Protein AF-A0AAJ4VID0-F1 (afdb_monomer_lite)

Foldseek 3Di:
DDPVVVVVVVVVVVVVVVVVVVVVVVVCVVVVVVVVVVVVVVVVLVVCVVPPPDDLVNVCVVCVVVVHHDDVVVSVVVVVVVVVVSVVVSD

InterPro domains:
  IPR005359 Protein with unknown function UPF0154 [MF_00363] (17-87)
  IPR005359 Protein with unknown function UPF0154 [PF03672] (25-84)
  IPR011992 EF-hand domain pair [SSF47473] (50-90)

Structure (mmCIF, N/CA/C/O backbone):
data_AF-A0AAJ4VID0-F1
#
_entry.id   AF-A0AAJ4VID0-F1
#
loop_
_atom_site.group_PDB
_atom_site.id
_atom_site.type_symbol
_atom_site.label_atom_id
_atom_site.label_alt_id
_atom_site.label_comp_id
_atom_site.label_asym_id
_atom_site.label_entity_id
_atom_site.label_seq_id
_atom_site.pdbx_PDB_ins_code
_atom_site.Cartn_x
_atom_site.Cartn_y
_atom_site.Cartn_z
_atom_site.occupancy
_atom_site.B_iso_or_equiv
_atom_site.auth_seq_id
_atom_site.auth_comp_id
_atom_site.auth_a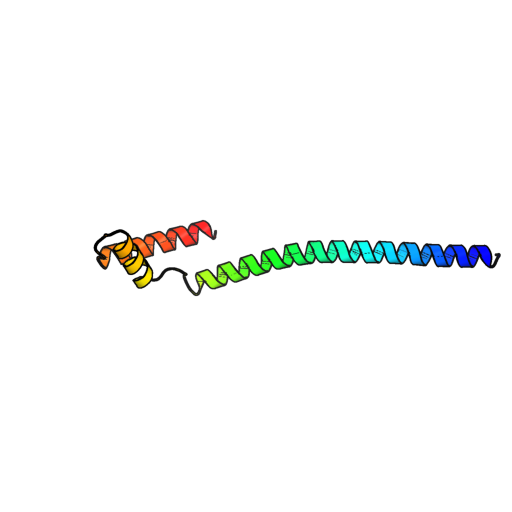sym_id
_atom_site.auth_atom_id
_atom_site.pdbx_PDB_model_num
ATOM 1 N N . MET A 1 1 ? 29.767 -9.259 -49.505 1.00 58.00 1 MET A N 1
ATOM 2 C CA . MET A 1 1 ? 29.186 -8.437 -48.418 1.00 58.00 1 MET A CA 1
ATOM 3 C C . MET A 1 1 ? 30.340 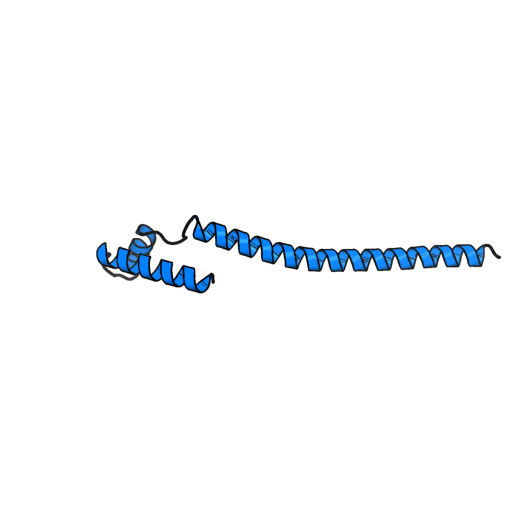-7.948 -47.548 1.00 58.00 1 MET A C 1
ATOM 5 O O . MET A 1 1 ? 31.078 -8.781 -47.051 1.00 58.00 1 MET A O 1
ATOM 9 N N . ASN A 1 2 ? 30.586 -6.635 -47.466 1.00 74.88 2 ASN A N 1
ATOM 10 C CA . ASN A 1 2 ? 31.802 -6.092 -46.830 1.00 74.88 2 ASN A CA 1
ATOM 11 C C . ASN A 1 2 ? 31.717 -6.109 -45.295 1.00 74.88 2 ASN A C 1
ATOM 13 O O . ASN A 1 2 ? 30.646 -5.838 -44.747 1.00 74.88 2 ASN A O 1
ATOM 17 N N . LEU A 1 3 ? 32.849 -6.346 -44.613 1.00 74.62 3 LEU A N 1
ATOM 18 C CA . LEU A 1 3 ? 32.947 -6.402 -43.140 1.00 74.62 3 LEU A CA 1
ATOM 19 C C . LEU A 1 3 ? 32.345 -5.166 -42.446 1.00 74.62 3 LEU A C 1
ATOM 21 O O . LEU A 1 3 ? 31.727 -5.283 -41.392 1.00 74.62 3 LEU A O 1
ATOM 25 N N . VAL A 1 4 ? 32.454 -3.990 -43.069 1.00 77.56 4 VAL A N 1
ATOM 26 C CA . VAL A 1 4 ? 31.883 -2.732 -42.558 1.00 77.56 4 VAL A CA 1
ATOM 27 C C . VAL A 1 4 ? 30.351 -2.787 -42.483 1.00 77.56 4 VAL A C 1
ATOM 29 O O . VAL A 1 4 ? 29.755 -2.335 -41.507 1.00 77.56 4 VAL A O 1
ATOM 32 N N . ASN A 1 5 ? 29.695 -3.389 -43.481 1.00 76.12 5 ASN A N 1
ATOM 33 C CA . ASN A 1 5 ? 28.239 -3.546 -43.484 1.0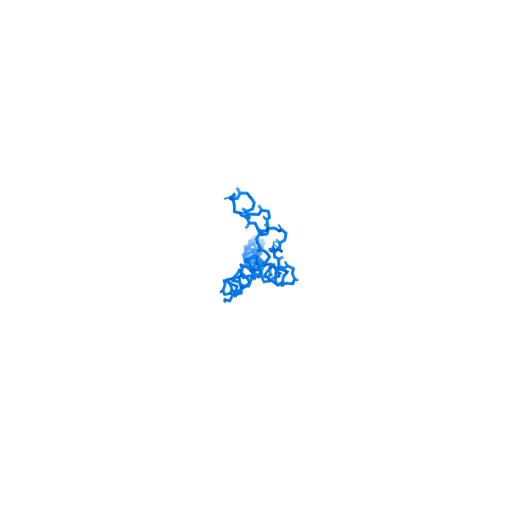0 76.12 5 ASN A CA 1
ATOM 34 C C . ASN A 1 5 ? 27.781 -4.586 -42.455 1.00 76.12 5 ASN A C 1
ATOM 36 O O . ASN A 1 5 ? 26.741 -4.393 -41.835 1.00 76.12 5 ASN A O 1
ATOM 40 N N . PHE A 1 6 ? 28.568 -5.642 -42.228 1.00 75.94 6 PHE A N 1
ATOM 41 C CA . PHE A 1 6 ? 28.286 -6.646 -41.200 1.00 75.94 6 PHE A CA 1
ATOM 42 C C . PHE A 1 6 ? 28.358 -6.049 -39.788 1.00 75.94 6 PHE A C 1
ATOM 44 O O . PHE A 1 6 ? 27.407 -6.172 -39.019 1.00 75.94 6 PHE A O 1
ATOM 51 N N . TYR A 1 7 ? 29.422 -5.299 -39.481 1.00 76.75 7 TYR A N 1
ATOM 52 C CA . TYR A 1 7 ? 29.567 -4.625 -38.187 1.00 76.75 7 TYR A CA 1
ATOM 53 C C . TYR A 1 7 ? 28.446 -3.606 -37.940 1.00 76.75 7 TYR A C 1
ATOM 55 O O . TYR A 1 7 ? 27.916 -3.510 -36.835 1.00 76.75 7 TYR A O 1
ATOM 63 N N . ARG A 1 8 ? 28.022 -2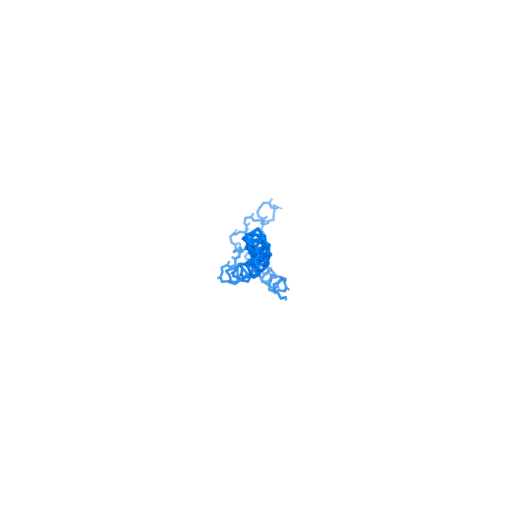.877 -38.982 1.00 75.44 8 ARG A N 1
ATOM 64 C CA . ARG A 1 8 ? 26.895 -1.940 -38.885 1.00 75.44 8 ARG A CA 1
ATOM 65 C C . ARG A 1 8 ? 25.573 -2.652 -38.578 1.00 75.44 8 ARG A C 1
ATOM 67 O O . ARG A 1 8 ? 24.824 -2.164 -37.740 1.00 75.44 8 ARG A O 1
ATOM 74 N N . ILE A 1 9 ? 25.296 -3.795 -39.209 1.00 75.38 9 ILE A N 1
ATOM 75 C CA . ILE A 1 9 ? 24.083 -4.593 -38.949 1.00 75.38 9 ILE A CA 1
ATOM 76 C C . ILE A 1 9 ? 24.107 -5.171 -37.527 1.00 75.38 9 ILE A C 1
ATOM 78 O O . ILE A 1 9 ? 23.106 -5.067 -36.821 1.00 75.38 9 ILE A O 1
ATOM 82 N N . GLN A 1 10 ? 25.257 -5.682 -37.073 1.00 76.31 10 GLN A N 1
ATOM 83 C CA . GLN A 1 10 ? 25.442 -6.167 -35.701 1.00 76.31 10 GLN A CA 1
ATOM 84 C C . GLN A 1 10 ? 25.176 -5.052 -34.676 1.00 76.31 10 GLN A C 1
ATOM 86 O O . GLN A 1 10 ? 24.417 -5.241 -33.727 1.00 76.31 10 GLN A O 1
ATOM 91 N N . LYS A 1 11 ? 25.741 -3.857 -34.902 1.00 77.62 11 LYS A N 1
ATOM 92 C CA . LYS A 1 11 ? 25.570 -2.709 -34.001 1.00 77.62 11 LYS A CA 1
ATOM 93 C C . LYS A 1 11 ? 24.122 -2.213 -33.954 1.00 77.62 11 LYS A C 1
ATOM 95 O O . LYS A 1 11 ? 23.647 -1.819 -32.896 1.00 77.62 11 LYS A O 1
ATOM 100 N N . VAL A 1 12 ? 23.411 -2.230 -35.084 1.00 78.56 12 VAL A N 1
ATOM 101 C CA . VAL A 1 12 ? 21.984 -1.870 -35.134 1.00 78.56 12 VAL A CA 1
ATOM 102 C C . VAL A 1 12 ? 21.131 -2.919 -34.412 1.00 78.56 12 VAL A C 1
ATOM 104 O O . VAL A 1 12 ? 20.232 -2.537 -33.671 1.00 78.56 12 VAL A O 1
ATOM 107 N N . GLY A 1 13 ? 21.440 -4.212 -34.548 1.00 79.12 13 GLY A N 1
ATOM 108 C CA . GLY A 1 13 ? 20.758 -5.284 -33.811 1.00 79.12 13 GLY A CA 1
ATOM 109 C C . GLY A 1 13 ? 20.861 -5.132 -32.288 1.00 79.12 13 GLY A C 1
ATOM 110 O O . GLY A 1 13 ? 19.851 -5.214 -31.593 1.00 79.12 13 GLY A O 1
ATOM 111 N N . GLU A 1 14 ? 22.054 -4.817 -31.780 1.00 80.56 14 GLU A N 1
ATOM 112 C CA . GLU A 1 14 ? 22.305 -4.524 -30.356 1.00 80.56 14 GLU A CA 1
ATOM 113 C C . GLU A 1 14 ? 21.496 -3.310 -29.858 1.00 80.56 14 GLU A C 1
ATOM 115 O O . GLU A 1 14 ? 20.886 -3.336 -28.786 1.00 80.56 14 GLU A O 1
ATOM 120 N N . ILE A 1 15 ? 21.429 -2.240 -30.659 1.00 82.56 15 ILE A N 1
ATOM 121 C CA . ILE A 1 15 ? 20.641 -1.045 -30.323 1.00 82.56 15 ILE A CA 1
ATOM 122 C C . ILE A 1 15 ? 19.146 -1.395 -30.258 1.00 82.56 15 ILE A C 1
ATOM 124 O O . ILE A 1 15 ? 18.463 -1.024 -29.309 1.00 82.56 15 ILE A O 1
ATOM 128 N N . MET A 1 16 ? 18.629 -2.164 -31.218 1.00 81.25 16 MET A N 1
ATOM 129 C CA . MET A 1 16 ? 17.223 -2.592 -31.208 1.00 81.25 16 MET A CA 1
ATOM 130 C C . MET A 1 16 ? 16.897 -3.478 -29.995 1.00 81.25 16 MET A C 1
ATOM 132 O O . MET A 1 16 ? 15.832 -3.327 -29.393 1.00 81.25 16 MET A O 1
ATOM 136 N N . ALA A 1 17 ? 17.820 -4.358 -29.596 1.00 86.06 17 ALA A N 1
ATOM 137 C CA . ALA A 1 17 ? 17.663 -5.208 -28.417 1.00 86.06 17 ALA A CA 1
ATOM 138 C C . ALA A 1 17 ? 17.651 -4.401 -27.107 1.00 86.06 17 ALA A C 1
ATOM 140 O O . ALA A 1 17 ? 16.822 -4.658 -26.233 1.00 86.06 17 ALA A O 1
ATOM 141 N N . THR A 1 18 ? 18.518 -3.392 -26.979 1.00 88.06 18 THR A N 1
ATOM 142 C CA . THR A 1 18 ? 18.559 -2.528 -25.786 1.00 88.06 18 THR A CA 1
ATOM 143 C C . THR A 1 18 ? 17.292 -1.680 -25.645 1.00 88.06 18 THR A C 1
ATOM 145 O O . THR A 1 18 ? 16.737 -1.605 -24.549 1.00 88.06 18 THR A O 1
ATOM 148 N N . TRP A 1 19 ? 16.754 -1.127 -26.738 1.00 87.75 19 TRP A N 1
ATOM 149 C CA . TRP A 1 19 ? 15.468 -0.410 -26.717 1.00 87.75 19 TRP A CA 1
ATOM 150 C C . TRP A 1 19 ? 14.287 -1.304 -26.327 1.00 87.75 19 TRP A C 1
ATOM 152 O O . TRP A 1 19 ? 13.454 -0.899 -25.512 1.00 87.75 19 TRP A O 1
ATOM 162 N N . LEU A 1 20 ? 14.225 -2.527 -26.863 1.00 91.06 20 LEU A N 1
ATOM 163 C CA . LEU A 1 20 ? 13.204 -3.507 -26.484 1.00 91.06 20 LEU A CA 1
ATOM 164 C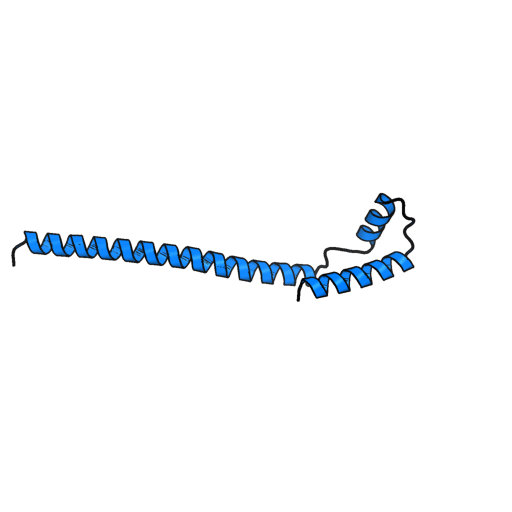 C . LEU A 1 20 ? 13.296 -3.878 -24.999 1.00 91.06 20 LEU A C 1
ATOM 166 O O . LEU A 1 20 ? 12.274 -3.910 -24.314 1.00 91.06 20 LEU A O 1
ATOM 170 N N . ALA A 1 21 ? 14.507 -4.103 -24.483 1.00 91.00 21 ALA A N 1
ATOM 171 C CA . ALA A 1 21 ? 14.718 -4.401 -23.069 1.00 91.00 21 ALA A CA 1
ATOM 172 C C . ALA A 1 21 ? 14.244 -3.252 -22.162 1.00 91.00 21 ALA A C 1
ATOM 174 O O . ALA A 1 21 ? 13.530 -3.494 -21.189 1.00 91.00 21 ALA A O 1
ATOM 175 N N . ILE A 1 22 ? 14.573 -2.001 -22.505 1.00 92.62 22 ILE A N 1
ATOM 176 C CA . ILE A 1 22 ? 14.137 -0.818 -21.747 1.00 92.62 22 ILE A CA 1
ATOM 177 C C . ILE A 1 22 ? 12.606 -0.717 -21.731 1.00 92.62 22 ILE A C 1
ATOM 179 O O . ILE A 1 22 ? 12.019 -0.528 -20.666 1.00 92.62 22 ILE A O 1
ATOM 183 N N . LEU A 1 23 ? 11.944 -0.895 -22.879 1.00 92.75 23 LEU A N 1
ATOM 184 C CA . LEU A 1 23 ? 10.480 -0.861 -22.956 1.00 92.75 23 LEU A CA 1
ATOM 185 C C . LEU A 1 23 ? 9.828 -1.941 -22.086 1.00 92.75 23 LEU A C 1
ATOM 187 O O . LEU A 1 23 ? 8.882 -1.646 -21.355 1.00 92.75 23 LEU A O 1
ATOM 191 N N . LEU A 1 24 ? 10.346 -3.170 -22.117 1.00 94.19 24 LEU A N 1
ATOM 192 C CA . LEU A 1 24 ? 9.830 -4.259 -21.287 1.00 94.19 24 LEU A CA 1
ATOM 193 C C . LEU A 1 24 ? 10.008 -3.978 -19.794 1.00 94.19 24 LEU A C 1
ATOM 195 O O . LEU A 1 24 ? 9.083 -4.226 -19.024 1.00 94.19 24 LEU A O 1
ATOM 199 N N . ILE A 1 25 ? 11.148 -3.417 -19.384 1.00 94.88 25 ILE A N 1
ATOM 200 C CA . ILE A 1 25 ? 11.390 -3.028 -17.988 1.00 94.88 25 ILE A CA 1
ATOM 201 C C . ILE A 1 25 ? 10.396 -1.949 -17.551 1.00 94.88 25 ILE A C 1
ATOM 203 O O . ILE A 1 25 ? 9.811 -2.059 -16.476 1.00 94.88 25 ILE A O 1
ATOM 207 N N . VAL A 1 26 ? 10.154 -0.931 -18.380 1.00 95.50 26 VAL A N 1
ATOM 208 C CA . VAL A 1 26 ? 9.201 0.143 -18.055 1.00 95.50 26 VAL A CA 1
ATOM 209 C C . VAL A 1 26 ? 7.779 -0.404 -17.924 1.00 95.50 26 VAL A C 1
ATOM 211 O O . VAL A 1 26 ? 7.087 -0.090 -16.955 1.00 95.50 26 VAL A O 1
ATOM 214 N N . VAL A 1 27 ? 7.348 -1.266 -18.847 1.00 94.81 27 VAL A N 1
ATOM 215 C CA . VAL A 1 27 ? 6.026 -1.906 -18.776 1.00 94.81 27 VAL A CA 1
ATOM 216 C C . VAL A 1 27 ? 5.922 -2.820 -17.555 1.00 94.81 27 VAL A C 1
ATOM 218 O O . VAL A 1 27 ? 4.906 -2.792 -16.865 1.00 94.81 27 VAL A O 1
ATOM 221 N N . ALA A 1 28 ? 6.970 -3.583 -17.239 1.00 95.12 28 ALA A N 1
ATOM 222 C CA . ALA A 1 28 ? 7.013 -4.429 -16.051 1.00 95.12 28 ALA A CA 1
ATOM 223 C C . ALA A 1 28 ? 6.981 -3.611 -14.751 1.00 95.12 28 ALA A C 1
ATOM 225 O O . ALA A 1 28 ? 6.319 -4.018 -13.801 1.00 95.12 28 ALA A O 1
ATOM 226 N N . LEU A 1 29 ? 7.627 -2.443 -14.707 1.00 95.75 29 LEU A N 1
ATOM 227 C CA . LEU A 1 29 ? 7.567 -1.537 -13.557 1.00 95.75 29 LEU A CA 1
ATOM 228 C C . LEU A 1 29 ? 6.168 -0.948 -13.378 1.00 95.75 29 LEU A C 1
ATOM 230 O O . LEU A 1 29 ? 5.628 -0.987 -12.275 1.00 95.75 29 LEU A O 1
ATOM 234 N N . ILE A 1 30 ? 5.549 -0.451 -14.450 1.00 95.75 30 ILE A N 1
ATOM 235 C CA . ILE A 1 30 ? 4.188 0.102 -14.387 1.00 95.75 30 ILE A CA 1
ATOM 236 C C . ILE A 1 30 ? 3.185 -0.998 -14.019 1.00 95.75 30 ILE A C 1
ATOM 238 O O . ILE A 1 30 ? 2.366 -0.815 -13.117 1.00 95.75 30 ILE A O 1
ATOM 242 N N . GLY A 1 31 ? 3.278 -2.159 -14.671 1.00 96.06 31 GLY A N 1
ATOM 243 C CA . GLY A 1 31 ? 2.435 -3.318 -14.388 1.00 96.06 31 GLY A CA 1
ATOM 244 C C . GLY A 1 31 ? 2.628 -3.843 -12.966 1.00 96.06 31 GLY A C 1
ATOM 245 O O . GLY A 1 31 ? 1.650 -4.089 -12.266 1.00 96.06 31 GLY A O 1
ATOM 246 N N . GLY A 1 32 ? 3.875 -3.946 -12.504 1.00 94.50 32 GLY A N 1
ATOM 247 C CA . GLY A 1 32 ? 4.226 -4.384 -11.155 1.00 94.50 32 GLY A CA 1
ATOM 248 C C . GLY A 1 32 ? 3.739 -3.425 -10.073 1.00 94.50 32 GLY A C 1
ATOM 249 O O . GLY A 1 32 ? 3.205 -3.877 -9.063 1.00 94.50 32 GLY A O 1
ATOM 250 N N . LEU A 1 33 ? 3.837 -2.110 -10.293 1.00 95.31 33 LEU A N 1
ATOM 251 C CA . LEU A 1 33 ? 3.297 -1.109 -9.370 1.00 95.31 33 LEU A CA 1
ATOM 252 C C . LEU A 1 33 ? 1.768 -1.139 -9.328 1.00 95.31 33 LEU A C 1
ATOM 254 O O . LEU A 1 33 ? 1.191 -1.132 -8.242 1.00 95.31 33 LEU A O 1
ATOM 258 N N . ALA A 1 34 ? 1.105 -1.211 -10.485 1.00 94.75 34 ALA A N 1
ATOM 259 C CA . ALA A 1 34 ? -0.353 -1.272 -10.555 1.00 94.75 34 ALA A CA 1
ATOM 260 C C . ALA A 1 34 ? -0.899 -2.542 -9.878 1.00 94.75 34 ALA A C 1
ATOM 262 O O . ALA A 1 34 ? -1.797 -2.466 -9.034 1.00 94.75 34 ALA A O 1
ATOM 263 N N . LEU A 1 35 ? -0.318 -3.702 -10.199 1.00 94.69 35 LEU A N 1
ATOM 264 C CA . LEU A 1 35 ? -0.684 -4.981 -9.590 1.00 94.69 35 LEU A CA 1
ATOM 265 C C . LEU A 1 35 ? -0.345 -5.008 -8.098 1.00 94.69 35 LEU A C 1
ATOM 267 O O . LEU A 1 35 ? -1.191 -5.390 -7.291 1.00 94.69 35 LEU A O 1
ATOM 271 N N . GLY A 1 36 ? 0.851 -4.557 -7.719 1.00 94.00 36 GLY A N 1
ATOM 272 C CA . GLY A 1 36 ? 1.299 -4.497 -6.330 1.00 94.00 36 GLY A CA 1
ATOM 273 C C . GLY A 1 36 ? 0.406 -3.606 -5.469 1.00 94.00 36 GLY A C 1
ATOM 274 O O . GLY A 1 36 ? -0.014 -4.023 -4.391 1.00 94.00 36 GLY A O 1
ATOM 275 N N . PHE A 1 37 ? 0.033 -2.422 -5.964 1.00 94.44 37 PHE A N 1
ATOM 276 C CA . PHE A 1 37 ? -0.884 -1.516 -5.271 1.00 94.44 37 PHE A CA 1
ATOM 277 C C . PHE A 1 37 ? -2.270 -2.138 -5.080 1.00 94.44 37 PHE A C 1
ATOM 279 O O . PHE A 1 37 ? -2.835 -2.072 -3.986 1.00 94.44 37 PHE A O 1
ATOM 286 N N . PHE A 1 38 ? -2.818 -2.769 -6.121 1.00 92.88 38 PHE A N 1
ATOM 287 C CA . PHE A 1 38 ? -4.145 -3.376 -6.041 1.00 92.88 38 PHE A CA 1
ATOM 288 C C . PHE A 1 38 ? -4.176 -4.554 -5.058 1.00 92.88 38 PHE A C 1
ATOM 290 O O . PHE A 1 38 ? -5.099 -4.669 -4.246 1.00 92.88 38 PHE A O 1
ATOM 297 N N . LEU A 1 39 ? -3.139 -5.395 -5.081 1.00 92.25 39 LEU A N 1
ATOM 298 C CA . LEU A 1 39 ? -3.013 -6.535 -4.178 1.00 92.25 39 LEU A CA 1
ATOM 299 C C . LEU A 1 39 ? -2.799 -6.088 -2.728 1.00 92.25 39 LEU A C 1
ATOM 301 O O . LEU A 1 39 ? -3.490 -6.577 -1.834 1.00 92.25 39 LEU A O 1
ATOM 305 N N . ALA A 1 40 ? -1.914 -5.113 -2.499 1.00 93.06 40 ALA A N 1
ATOM 306 C CA . ALA A 1 40 ? -1.679 -4.534 -1.179 1.00 93.06 40 ALA A CA 1
ATOM 307 C C . ALA A 1 40 ? -2.951 -3.887 -0.615 1.00 93.06 40 ALA A C 1
ATOM 309 O O . ALA A 1 40 ? -3.297 -4.116 0.545 1.00 93.06 40 ALA A O 1
ATOM 310 N N . ARG A 1 41 ? -3.701 -3.146 -1.444 1.00 88.12 41 ARG A N 1
ATOM 311 C CA . ARG A 1 41 ? -4.990 -2.563 -1.051 1.00 88.12 41 ARG A CA 1
ATOM 312 C C . ARG A 1 41 ? -5.974 -3.640 -0.610 1.00 88.12 41 ARG A C 1
ATOM 314 O O . ARG A 1 41 ? -6.584 -3.497 0.448 1.00 88.12 41 ARG A O 1
ATOM 321 N N . LYS A 1 42 ? -6.128 -4.710 -1.395 1.00 88.62 42 LYS A N 1
ATOM 322 C CA . LYS A 1 42 ? -7.026 -5.820 -1.053 1.00 88.62 42 LYS A CA 1
ATOM 323 C C . LYS A 1 42 ? -6.606 -6.488 0.257 1.00 88.62 42 LYS A C 1
ATOM 325 O O . LYS A 1 42 ? -7.430 -6.631 1.155 1.00 88.62 42 LYS A O 1
ATOM 330 N N . TYR A 1 43 ? -5.323 -6.813 0.389 1.00 88.38 43 TYR A N 1
ATOM 331 C CA . TYR A 1 43 ? -4.776 -7.436 1.591 1.00 88.38 43 TYR A CA 1
ATOM 332 C C . TYR A 1 43 ? -4.997 -6.578 2.844 1.00 88.38 43 TYR A C 1
ATOM 334 O O . TYR A 1 43 ? -5.431 -7.085 3.876 1.00 88.38 43 TYR A O 1
ATOM 342 N N . MET A 1 44 ? -4.761 -5.266 2.749 1.00 86.31 44 MET A N 1
ATOM 343 C CA . MET A 1 44 ? -4.957 -4.343 3.867 1.00 86.31 44 MET A CA 1
ATOM 344 C C . MET A 1 44 ? -6.431 -4.255 4.283 1.00 86.31 44 MET A C 1
ATOM 346 O O . MET A 1 44 ? -6.734 -4.250 5.474 1.00 86.31 44 MET A O 1
ATOM 350 N N . MET A 1 45 ? -7.357 -4.240 3.321 1.00 83.69 45 MET A N 1
ATOM 351 C CA . MET A 1 45 ? -8.794 -4.255 3.618 1.00 83.69 45 MET A CA 1
ATOM 352 C C . MET A 1 45 ? -9.222 -5.556 4.300 1.00 83.69 45 MET A C 1
ATOM 354 O O . MET A 1 45 ? -9.977 -5.519 5.272 1.00 83.69 45 MET A O 1
ATOM 358 N N . ASP A 1 46 ? -8.718 -6.698 3.836 1.00 86.00 46 ASP A N 1
ATOM 359 C CA . ASP A 1 46 ? -9.004 -7.996 4.452 1.00 86.00 46 ASP A CA 1
ATOM 360 C C . ASP A 1 46 ? -8.411 -8.096 5.868 1.00 86.00 46 ASP A C 1
ATOM 362 O O . ASP A 1 46 ? -9.034 -8.677 6.760 1.00 86.00 46 ASP A O 1
ATOM 366 N N . TYR A 1 47 ? -7.247 -7.484 6.108 1.00 83.88 47 TYR A N 1
ATOM 367 C CA . TYR A 1 47 ? -6.647 -7.384 7.439 1.00 83.88 47 TYR A CA 1
ATOM 368 C C . TYR A 1 47 ? -7.505 -6.546 8.401 1.00 83.88 47 TYR A C 1
ATOM 370 O O . TYR A 1 47 ? -7.803 -7.006 9.503 1.00 83.88 47 TYR A O 1
ATOM 378 N N . LEU A 1 48 ? -7.957 -5.360 7.975 1.00 82.31 48 LEU A N 1
ATOM 379 C CA . LEU A 1 48 ? -8.799 -4.474 8.792 1.00 82.31 48 LEU A CA 1
ATOM 380 C C . LEU A 1 48 ? -10.174 -5.080 9.099 1.00 82.31 48 LEU A C 1
ATOM 382 O O . LEU A 1 48 ? -10.728 -4.825 10.162 1.00 82.31 48 LEU A O 1
ATOM 386 N N . LYS A 1 49 ? -10.719 -5.911 8.203 1.00 77.25 49 LYS A N 1
ATOM 387 C CA . LYS A 1 49 ? -11.953 -6.669 8.472 1.00 77.25 49 LYS A CA 1
ATOM 388 C C . LYS A 1 49 ? -11.758 -7.748 9.534 1.00 77.25 49 LYS A C 1
ATOM 390 O O . LYS A 1 49 ? -12.658 -7.982 10.334 1.00 77.25 49 LYS A O 1
ATOM 395 N N . LYS A 1 50 ? -10.606 -8.425 9.528 1.00 79.81 50 LYS A N 1
ATOM 396 C CA . LYS A 1 50 ? -10.288 -9.472 10.513 1.00 79.81 50 LYS A CA 1
ATOM 397 C C . LYS A 1 50 ? -9.957 -8.891 11.889 1.00 79.81 50 LYS A C 1
ATOM 399 O O . LYS A 1 50 ? -10.332 -9.489 12.888 1.00 79.81 50 LYS A O 1
ATOM 404 N N . ASN A 1 51 ? -9.288 -7.738 11.934 1.00 79.25 51 ASN A N 1
ATOM 405 C CA . ASN A 1 51 ? -8.952 -7.013 13.160 1.00 79.25 51 ASN A CA 1
ATOM 406 C C . ASN A 1 51 ? -9.477 -5.572 13.057 1.00 79.25 51 ASN A C 1
ATOM 408 O O . ASN A 1 51 ? -8.735 -4.695 12.598 1.00 79.25 51 ASN A O 1
ATOM 412 N N . PRO A 1 52 ? -10.745 -5.316 13.437 1.00 73.19 52 PRO A N 1
ATOM 413 C CA . PRO A 1 52 ? -11.344 -3.998 13.293 1.00 73.19 52 PRO A CA 1
ATOM 414 C C . PRO A 1 52 ? -10.527 -2.953 14.066 1.00 73.19 52 PRO A C 1
ATOM 416 O O . PRO A 1 52 ? -10.189 -3.177 15.230 1.00 73.19 52 PRO A O 1
ATOM 419 N N . PRO A 1 53 ? -10.216 -1.795 13.457 1.00 71.69 53 PRO A N 1
ATOM 420 C CA . PRO A 1 53 ? -9.343 -0.795 14.068 1.00 71.69 53 PRO A CA 1
ATOM 421 C C . PRO A 1 53 ? -9.977 -0.090 15.274 1.00 71.69 53 PRO A C 1
ATOM 423 O O . PRO A 1 53 ? -9.275 0.607 15.995 1.00 71.69 53 PRO A O 1
ATOM 426 N N . ILE A 1 54 ? -11.289 -0.240 15.494 1.00 79.50 54 ILE A N 1
ATOM 427 C CA . ILE A 1 54 ? -12.023 0.387 16.597 1.00 79.50 54 ILE A CA 1
ATOM 428 C C . ILE A 1 54 ? -12.550 -0.692 17.544 1.00 79.50 54 ILE A C 1
ATOM 430 O O . ILE A 1 54 ? -13.307 -1.566 17.131 1.00 79.50 54 ILE A O 1
ATOM 434 N N . ASN A 1 55 ? -12.179 -0.591 18.823 1.00 82.62 55 ASN A N 1
ATOM 435 C CA . ASN A 1 55 ? -12.707 -1.403 19.919 1.00 82.62 55 ASN A CA 1
ATOM 436 C C . ASN A 1 55 ? -13.474 -0.520 20.932 1.00 82.62 55 ASN A C 1
ATOM 438 O O . ASN A 1 55 ? -13.420 0.712 20.874 1.00 82.62 55 ASN A O 1
ATOM 442 N N . GLU A 1 56 ? -14.204 -1.140 21.864 1.00 86.25 56 GLU A N 1
ATOM 443 C CA . GLU A 1 56 ? -15.037 -0.428 22.850 1.00 86.25 56 GLU A CA 1
ATOM 444 C C . GLU A 1 56 ? -14.240 0.529 23.742 1.00 86.25 56 GLU A C 1
ATOM 446 O O . GLU A 1 56 ? -14.717 1.611 24.088 1.00 86.25 56 GLU A O 1
ATOM 451 N N . GLU A 1 57 ? -13.019 0.146 24.104 1.00 87.94 57 GLU A N 1
ATOM 452 C CA . GLU A 1 57 ? -12.143 0.939 24.959 1.00 87.94 57 GLU A CA 1
ATOM 453 C C . GLU A 1 57 ? -11.644 2.193 24.242 1.00 87.94 57 GLU A C 1
ATOM 455 O O . GLU A 1 57 ? -11.637 3.281 24.815 1.00 87.94 57 GLU A O 1
ATOM 460 N N . MET A 1 58 ? -11.342 2.084 22.951 1.00 88.00 58 MET A N 1
ATOM 461 C CA . MET A 1 58 ? -10.971 3.217 22.116 1.00 88.00 58 MET A CA 1
ATOM 462 C C . MET A 1 58 ? -12.137 4.193 21.947 1.00 88.00 58 MET A C 1
ATOM 464 O O . MET A 1 58 ? -11.938 5.404 22.051 1.00 88.00 58 MET A O 1
ATOM 468 N N . LEU A 1 59 ? -13.368 3.691 21.793 1.00 88.81 59 LEU A N 1
ATOM 469 C CA . LEU A 1 59 ? -14.560 4.547 21.824 1.00 88.81 59 LEU A CA 1
ATOM 470 C C . LEU A 1 59 ? -14.768 5.201 23.183 1.00 88.81 59 LEU A C 1
ATOM 472 O O . LEU A 1 59 ? -15.122 6.377 23.247 1.00 88.81 59 LEU A O 1
ATOM 476 N N . ARG A 1 60 ? -14.523 4.471 24.271 1.00 89.75 60 ARG A N 1
ATOM 477 C CA . ARG A 1 60 ? -14.596 5.013 25.627 1.00 89.75 60 ARG A CA 1
ATOM 478 C C . ARG A 1 60 ? -13.612 6.163 25.804 1.00 89.75 60 ARG A C 1
ATOM 480 O O . ARG A 1 60 ? -14.012 7.228 26.266 1.00 89.75 60 ARG A O 1
ATOM 487 N N . MET A 1 61 ? -12.358 5.966 25.401 1.00 91.00 61 MET A N 1
ATOM 488 C CA . MET A 1 61 ? -11.321 6.998 25.427 1.00 91.00 61 MET A CA 1
ATOM 489 C C . MET A 1 61 ? -11.717 8.204 24.577 1.00 91.00 61 MET A C 1
ATOM 491 O O . MET A 1 61 ? -11.643 9.331 25.058 1.00 91.00 61 MET A O 1
ATOM 495 N N . MET A 1 62 ? -12.227 7.980 23.365 1.00 89.31 62 MET A N 1
ATOM 496 C CA . MET A 1 62 ? -12.691 9.051 22.483 1.00 89.31 62 MET A CA 1
ATOM 497 C C . MET A 1 62 ? -13.862 9.837 23.097 1.00 89.31 62 MET A C 1
ATOM 499 O O . MET A 1 62 ? -13.876 11.065 23.057 1.00 89.31 62 MET A O 1
ATOM 503 N N . MET A 1 63 ? -14.823 9.160 23.735 1.00 89.56 63 MET A N 1
ATOM 504 C CA . MET A 1 63 ? -15.921 9.814 24.457 1.00 89.56 63 MET A CA 1
ATOM 505 C C . MET A 1 63 ? -15.416 10.642 25.641 1.00 89.56 63 MET A C 1
ATOM 507 O O . MET A 1 63 ? -15.849 11.782 25.807 1.00 89.56 63 MET A O 1
ATOM 511 N N . MET A 1 64 ? -14.484 10.094 26.424 1.00 90.38 64 MET A N 1
ATOM 512 C CA . MET A 1 64 ? -13.881 10.794 27.560 1.00 90.38 64 MET A CA 1
ATOM 513 C C . MET A 1 64 ? -13.094 12.032 27.114 1.00 90.38 64 MET A C 1
ATOM 515 O O . MET A 1 64 ? -13.233 13.081 27.736 1.00 90.38 64 MET A O 1
ATOM 519 N N . GLN A 1 65 ? -12.345 11.951 26.007 1.00 90.50 65 GLN A N 1
ATOM 520 C CA . GLN A 1 65 ? -11.629 13.095 25.424 1.00 90.50 65 GLN A CA 1
ATOM 521 C C . GLN A 1 65 ? -12.575 14.221 24.988 1.00 90.50 65 GLN A C 1
ATOM 523 O O . GLN A 1 65 ? -12.236 15.394 25.098 1.00 90.50 65 GLN A O 1
ATOM 528 N N . MET A 1 66 ? -13.785 13.880 24.544 1.00 88.94 66 MET A N 1
ATOM 529 C CA . MET A 1 66 ? -14.818 14.855 24.183 1.00 88.94 66 MET A CA 1
ATOM 530 C C . MET A 1 66 ? 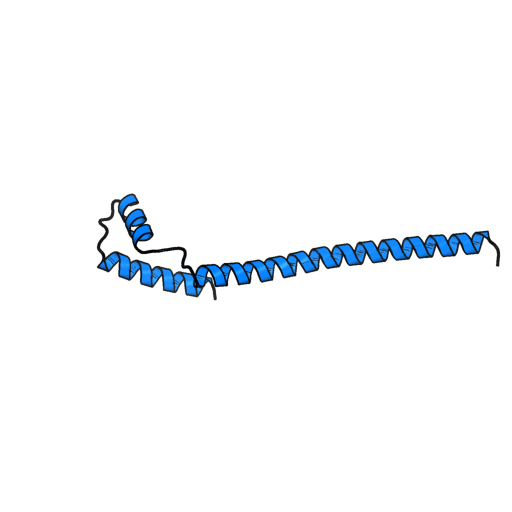-15.645 15.355 25.382 1.00 88.94 66 MET A C 1
ATOM 532 O O . MET A 1 66 ? -16.661 16.020 25.184 1.00 88.94 66 MET A O 1
ATOM 536 N N . GLY A 1 67 ? -15.291 14.988 26.620 1.00 88.19 67 GLY A N 1
ATOM 537 C CA . GLY A 1 67 ? -16.061 15.339 27.819 1.00 88.19 67 GLY A CA 1
ATOM 538 C C . GLY A 1 67 ? -17.425 14.642 27.918 1.00 88.19 67 GLY A C 1
ATOM 539 O O . GLY A 1 67 ? -18.255 15.002 28.754 1.00 88.19 67 GLY A O 1
ATOM 540 N N . GLN A 1 68 ? -17.687 13.635 27.078 1.00 86.56 68 GLN A N 1
ATOM 541 C CA . GLN A 1 68 ? -18.914 12.848 27.136 1.00 86.56 68 GLN A CA 1
ATOM 542 C C . GLN A 1 68 ? -18.761 11.704 28.135 1.00 86.56 68 GLN A C 1
ATOM 544 O O . GLN A 1 68 ? -17.798 10.942 28.093 1.00 86.56 68 GLN A O 1
ATOM 549 N N . LYS A 1 69 ? -19.768 11.520 28.996 1.00 87.38 69 LYS A N 1
ATOM 550 C CA . LYS A 1 69 ? -19.804 10.377 29.914 1.00 87.38 69 LYS A CA 1
ATOM 551 C C . LYS A 1 69 ? -19.944 9.071 29.114 1.00 87.38 69 LYS A C 1
ATOM 553 O O . LYS A 1 69 ? -20.954 8.903 28.419 1.00 87.38 69 LYS A O 1
ATOM 558 N N . PRO A 1 70 ? -18.980 8.137 29.204 1.00 84.81 70 PRO A N 1
ATOM 559 C CA . PRO A 1 70 ? -19.085 6.853 28.528 1.00 84.81 70 PRO A CA 1
ATOM 560 C C . PRO A 1 70 ? -20.156 5.987 29.203 1.00 84.81 70 PRO A C 1
ATOM 562 O O . PRO A 1 70 ? -19.973 5.510 30.320 1.00 84.81 70 PRO A O 1
ATOM 565 N N . SER A 1 71 ? -21.287 5.779 28.526 1.00 91.25 71 SER A N 1
ATOM 566 C CA . SER A 1 71 ? -22.304 4.796 28.922 1.00 91.25 71 SER A CA 1
ATOM 567 C C . SER A 1 71 ? -22.178 3.561 28.040 1.00 91.25 71 SER A C 1
ATOM 569 O O . SER A 1 71 ? -22.138 3.692 26.818 1.00 91.25 71 SER A O 1
ATOM 571 N N . GLN A 1 72 ? -22.182 2.364 28.632 1.00 89.69 72 GLN A N 1
ATOM 572 C CA . GLN A 1 72 ? -21.957 1.120 27.892 1.00 89.69 72 GLN A CA 1
ATOM 573 C C . GLN A 1 72 ? -23.000 0.879 26.788 1.00 89.69 72 GLN A C 1
ATOM 575 O O . GLN A 1 72 ? -22.671 0.430 25.696 1.00 89.69 72 GLN A O 1
ATOM 580 N N . LYS A 1 73 ? -24.257 1.285 27.015 1.00 90.25 73 LYS A N 1
ATOM 581 C CA . LYS A 1 73 ? -25.307 1.224 25.982 1.00 90.25 73 LYS A CA 1
ATOM 582 C C . LYS A 1 73 ? -24.986 2.126 24.786 1.00 90.25 73 LYS A C 1
ATOM 584 O O . LYS A 1 73 ? -25.182 1.720 23.644 1.00 90.25 73 LYS A O 1
ATOM 589 N N . LYS A 1 74 ? -24.477 3.334 25.051 1.00 86.69 74 LYS A N 1
ATOM 590 C CA . LYS A 1 74 ? -24.106 4.311 24.017 1.00 86.69 74 LYS A CA 1
ATOM 591 C C . LYS A 1 74 ? -22.873 3.841 23.238 1.00 86.69 74 LYS A C 1
ATOM 593 O O . LYS A 1 74 ? -22.869 3.949 22.018 1.00 86.69 74 LYS A O 1
ATOM 598 N N . ILE A 1 75 ? -21.892 3.245 23.921 1.00 91.06 75 ILE A N 1
ATOM 599 C CA . ILE A 1 75 ? -20.708 2.631 23.296 1.00 91.06 75 ILE A CA 1
ATOM 600 C C . ILE A 1 75 ? -21.129 1.503 22.348 1.00 91.06 75 ILE A C 1
ATOM 602 O O . ILE A 1 75 ? -20.750 1.530 21.182 1.00 91.06 75 ILE A O 1
ATOM 606 N N . ASN A 1 76 ? -21.986 0.575 22.785 1.00 91.44 76 ASN A N 1
ATOM 607 C CA . ASN A 1 76 ? -22.449 -0.527 21.932 1.00 91.44 76 ASN A CA 1
ATOM 608 C C . ASN A 1 76 ? -23.239 -0.032 20.704 1.00 91.44 76 ASN A C 1
ATOM 610 O O . ASN A 1 76 ? -23.082 -0.560 19.598 1.00 91.44 76 ASN A O 1
ATOM 614 N N . GLN A 1 77 ? -24.069 1.004 20.875 1.00 91.00 77 GLN A N 1
ATOM 615 C CA . GLN A 1 77 ? -24.774 1.648 19.761 1.00 91.00 77 GLN A CA 1
ATOM 616 C C . GLN A 1 77 ? -23.793 2.278 18.764 1.00 91.00 77 GLN A C 1
ATOM 618 O O . GLN A 1 77 ? -23.931 2.073 17.558 1.00 91.00 77 GLN A O 1
ATOM 623 N N . MET A 1 78 ? -22.775 2.984 19.259 1.00 89.44 78 MET A N 1
ATOM 624 C CA . MET A 1 78 ? -21.745 3.613 18.431 1.00 89.44 78 MET A CA 1
ATOM 625 C C . MET A 1 78 ? -20.872 2.584 17.703 1.00 89.44 78 MET A C 1
ATOM 627 O O . MET A 1 78 ? -20.696 2.719 16.495 1.00 89.44 78 MET A O 1
ATOM 631 N N . MET A 1 79 ? -20.419 1.521 18.381 1.00 89.94 79 MET A N 1
ATOM 632 C CA . MET A 1 79 ? -19.697 0.394 17.763 1.00 89.94 79 MET A CA 1
ATOM 633 C C . MET A 1 79 ? -20.476 -0.173 16.575 1.00 89.94 79 MET A C 1
ATOM 635 O O . MET A 1 79 ? -19.937 -0.343 15.485 1.00 89.94 79 MET A O 1
ATOM 639 N N . THR A 1 80 ? -21.775 -0.414 16.766 1.00 88.94 80 THR A N 1
ATOM 640 C CA . THR A 1 80 ? -22.635 -0.983 15.720 1.00 88.94 80 THR A CA 1
ATOM 641 C C . THR A 1 80 ? -22.768 -0.044 14.518 1.00 88.94 80 THR A C 1
ATOM 643 O O . THR A 1 80 ? -22.739 -0.501 13.375 1.00 88.94 80 THR A O 1
ATOM 646 N N . MET A 1 81 ? -22.907 1.265 14.748 1.00 87.62 81 MET A N 1
ATOM 647 C CA . MET A 1 81 ? -22.965 2.263 13.672 1.00 87.62 81 MET A CA 1
ATOM 648 C C . MET A 1 81 ? -21.628 2.374 12.929 1.00 87.62 81 MET A C 1
ATOM 650 O O . MET A 1 81 ? -21.613 2.424 11.701 1.00 87.62 81 MET A O 1
ATOM 654 N N . MET A 1 82 ? -20.508 2.368 13.653 1.00 85.50 82 MET A N 1
ATOM 655 C CA . MET A 1 82 ? -19.168 2.433 13.065 1.00 85.50 82 MET A CA 1
ATOM 656 C C . MET A 1 82 ? -18.836 1.199 12.233 1.00 85.50 82 MET A C 1
ATOM 658 O O . MET A 1 82 ? -18.351 1.364 11.116 1.00 85.50 82 MET A O 1
ATOM 662 N N . ASN A 1 83 ? -19.171 -0.003 12.706 1.00 83.19 83 ASN A N 1
ATOM 663 C CA . ASN A 1 83 ? -18.983 -1.235 11.936 1.00 83.19 83 ASN A CA 1
ATOM 664 C C . ASN A 1 83 ? -19.794 -1.199 10.631 1.00 83.19 83 ASN A C 1
ATOM 666 O O . ASN A 1 83 ? -19.242 -1.418 9.556 1.00 83.19 83 ASN A O 1
ATOM 670 N N . LYS A 1 84 ? -21.071 -0.794 10.695 1.00 83.62 84 LYS A N 1
ATOM 671 C CA . LYS A 1 84 ? -21.918 -0.635 9.498 1.00 83.62 84 LYS A CA 1
ATOM 672 C C . LYS A 1 84 ? -21.355 0.389 8.505 1.00 83.62 84 LYS A C 1
ATOM 674 O O . LYS A 1 84 ? -21.362 0.137 7.302 1.00 83.62 84 LYS A O 1
ATOM 679 N N . ASN A 1 85 ? -20.856 1.525 8.991 1.00 83.81 85 ASN A N 1
ATOM 680 C CA . ASN A 1 85 ? -20.275 2.571 8.143 1.00 83.81 85 ASN A CA 1
ATOM 681 C C . ASN A 1 85 ? -18.933 2.145 7.525 1.00 83.81 85 ASN A C 1
ATOM 683 O O . ASN A 1 85 ? -18.625 2.523 6.393 1.00 83.81 85 ASN A O 1
ATOM 687 N N . MET A 1 86 ? -18.134 1.362 8.252 1.00 75.88 86 MET A N 1
ATOM 688 C CA . MET A 1 86 ? -16.870 0.812 7.764 1.00 75.88 86 MET A CA 1
ATOM 689 C C . MET A 1 86 ? -17.118 -0.222 6.663 1.00 75.88 86 MET A C 1
ATOM 691 O O . MET A 1 86 ? -16.522 -0.117 5.594 1.00 75.88 86 MET A O 1
ATOM 695 N N . ASP A 1 87 ? -18.071 -1.134 6.862 1.00 71.06 87 ASP A N 1
ATOM 696 C CA . ASP A 1 87 ? -18.464 -2.125 5.854 1.00 71.06 87 ASP A CA 1
ATOM 697 C C . ASP A 1 87 ? -19.007 -1.477 4.574 1.00 71.06 87 ASP A C 1
ATOM 699 O O . ASP A 1 87 ? -18.723 -1.947 3.472 1.00 71.06 87 ASP A O 1
ATOM 703 N N . GLN A 1 88 ? -19.757 -0.377 4.700 1.00 68.81 88 GLN A N 1
ATOM 704 C CA . GLN A 1 88 ? -20.250 0.389 3.552 1.00 68.81 88 GLN A CA 1
ATOM 705 C C . GLN A 1 88 ? -19.139 1.119 2.790 1.00 68.81 88 GLN A C 1
ATOM 707 O O . GLN A 1 88 ? -19.214 1.194 1.571 1.00 68.81 88 GLN A O 1
ATOM 712 N N . LYS A 1 89 ? -18.111 1.641 3.472 1.00 60.19 89 LYS A N 1
ATOM 713 C CA . LYS A 1 89 ? -16.969 2.312 2.820 1.00 60.19 89 LYS A CA 1
ATOM 714 C C . LYS A 1 89 ? -16.001 1.346 2.132 1.00 60.19 89 LYS A C 1
ATOM 716 O O . LYS A 1 89 ? -15.198 1.795 1.318 1.00 60.19 89 LYS A O 1
ATOM 721 N N . ILE A 1 90 ? -16.019 0.066 2.508 1.00 59.47 90 ILE A N 1
ATOM 722 C CA . ILE A 1 90 ? -15.123 -0.957 1.948 1.00 59.47 90 ILE A CA 1
ATOM 723 C C . ILE A 1 90 ? -15.768 -1.709 0.763 1.00 59.47 90 ILE A C 1
ATOM 725 O O . ILE A 1 90 ? -15.047 -2.368 0.011 1.00 59.47 90 ILE A O 1
ATOM 729 N N . LYS A 1 91 ? -17.094 -1.625 0.585 1.00 52.84 91 LYS A N 1
ATOM 730 C CA . LYS A 1 91 ? -17.786 -2.081 -0.634 1.00 52.84 91 LYS A CA 1
ATOM 731 C C . LYS A 1 91 ? -17.558 -1.114 -1.791 1.00 52.84 91 LYS A C 1
ATOM 733 O O . LYS A 1 91 ? -17.427 -1.630 -2.920 1.00 52.84 91 LYS A O 1
#

Organism: Mammaliicoccus sciuri (NCBI:txid1296)

Secondary structure (DSSP, 8-state):
--HHHHHHHHHHHHHHHHHHHHHHHHHHHHHHHHHHHHHHHHHHHHHHHHS-S--HHHHHHHHHHTT----HHHHHHHHHHHHHHHHHHH-

pLDDT: mean 84.92, std 8.96, range [52.84, 96.06]

Radius of gyration: 29.13 Å; chains: 1; bounding box: 58×25×78 Å

Sequence (91 aa):
MNLVNFYRIQKVGEIMATWLAILLIVVALIGGLALGFFLARKYMMDYLKKNPPINEEMLRMMMMQMGQKPSQKKINQMMTMMNKNMDQKIK